Protein AF-K1KWE6-F1 (afdb_monomer_lite)

Organism: NCBI:txid1224748

Secondary structure (DSSP, 8-state):
-THHHHHHHHHHHHHHHHHHHHHHTSTT--HHHHHHHHHHHHHHHHHHHHHHHHHHHHHT--PPPS-S--SS----------------------------GGGHHHHHHHHHHHHHHHHTT--

Sequence (123 aa):
MFGSIFYNFWAALFSFAVYFIAAIQNPYALPLPTIGAAFVVAVIAFSLMFLIRYFLGYVFYTPESPVLLQTEEELPGAVAKETDKTQAVPQSDLPAKEVEDENSEEIAQVVRSMLQGDESLSR

pLDDT: mean 71.34, std 22.66, range [30.58, 97.69]

Radius of gyration: 32.11 Å; chains: 1; bounding box: 53×52×92 Å

Structure (mmCIF, N/CA/C/O backbone):
data_AF-K1KWE6-F1
#
_entry.id   AF-K1KWE6-F1
#
loop_
_atom_site.group_PDB
_atom_site.id
_atom_site.type_symbol
_atom_site.label_atom_id
_atom_site.label_alt_id
_atom_site.label_comp_id
_atom_site.label_asym_id
_atom_site.label_entity_id
_atom_site.label_seq_id
_atom_site.pdbx_PDB_ins_code
_atom_site.Cartn_x
_atom_site.Cartn_y
_atom_site.Cartn_z
_atom_site.occupancy
_atom_site.B_iso_or_equiv
_atom_site.auth_seq_id
_atom_site.auth_comp_id
_atom_site.auth_asym_id
_atom_site.auth_atom_id
_atom_site.pdbx_PDB_model_num
ATOM 1 N N . MET A 1 1 ? -8.851 13.347 15.405 1.00 56.78 1 MET A N 1
ATOM 2 C CA . MET A 1 1 ? -8.870 11.984 14.810 1.00 56.78 1 MET A CA 1
ATOM 3 C C . MET A 1 1 ? -7.493 11.587 14.244 1.00 56.78 1 MET A C 1
ATOM 5 O O . MET A 1 1 ? -7.418 11.007 13.166 1.00 56.78 1 MET A O 1
ATOM 9 N N . PHE A 1 2 ? -6.389 11.859 14.953 1.00 49.84 2 PHE A N 1
ATOM 10 C CA . PHE A 1 2 ? -5.039 11.730 14.382 1.00 49.84 2 PHE A CA 1
ATOM 11 C C . PHE A 1 2 ? -4.605 10.284 14.087 1.00 49.84 2 PHE A C 1
ATOM 13 O O . PHE A 1 2 ? -3.860 10.085 13.144 1.00 49.84 2 PHE A O 1
ATOM 20 N N . GLY A 1 3 ? -5.148 9.257 14.751 1.00 61.25 3 GLY A N 1
ATOM 21 C CA . GLY A 1 3 ? -4.824 7.849 14.442 1.00 61.25 3 GLY A CA 1
ATOM 22 C C . GLY A 1 3 ? -5.438 7.302 13.143 1.00 61.25 3 GLY A C 1
ATOM 23 O O . GLY A 1 3 ? -4.990 6.293 12.620 1.00 61.25 3 GLY A O 1
ATOM 24 N N . SER A 1 4 ? -6.445 7.981 12.588 1.00 72.12 4 SER A N 1
ATOM 25 C CA . SER A 1 4 ? -7.271 7.509 11.468 1.00 72.12 4 SER A CA 1
ATOM 26 C C . SER A 1 4 ? -6.504 7.307 10.160 1.00 72.12 4 SER A C 1
ATOM 28 O O . SER A 1 4 ? -6.707 6.320 9.461 1.00 72.12 4 SER A O 1
ATOM 30 N N . ILE A 1 5 ? -5.666 8.283 9.810 1.00 84.12 5 ILE A N 1
ATOM 31 C CA . ILE A 1 5 ? -5.013 8.349 8.500 1.00 84.12 5 ILE A CA 1
ATOM 32 C C . ILE A 1 5 ? -3.711 7.538 8.481 1.00 84.12 5 ILE A C 1
ATOM 34 O O . ILE A 1 5 ? -3.344 6.982 7.449 1.00 84.12 5 ILE A O 1
ATOM 38 N N . PHE A 1 6 ? -3.039 7.411 9.633 1.00 88.94 6 PHE A N 1
ATOM 39 C CA . PHE A 1 6 ? -1.772 6.690 9.743 1.00 88.94 6 PHE A CA 1
ATOM 40 C C . PHE A 1 6 ? -1.922 5.198 9.449 1.00 88.94 6 PHE A C 1
ATOM 42 O O . PHE A 1 6 ? -1.066 4.643 8.768 1.00 88.94 6 PHE A O 1
ATOM 49 N N . TYR A 1 7 ? -3.015 4.552 9.870 1.00 88.12 7 TYR A N 1
ATOM 50 C CA . TYR A 1 7 ? -3.258 3.146 9.519 1.00 88.12 7 TYR A CA 1
ATOM 51 C C . TYR A 1 7 ? -3.405 2.935 8.008 1.00 88.12 7 TYR A C 1
ATOM 53 O O . TYR A 1 7 ? -2.913 1.941 7.476 1.00 88.12 7 TYR A O 1
ATOM 61 N N . ASN A 1 8 ? -4.005 3.893 7.298 1.00 92.19 8 ASN A N 1
ATOM 62 C CA . ASN A 1 8 ? -4.111 3.827 5.842 1.00 92.19 8 ASN A CA 1
ATOM 63 C C . ASN A 1 8 ? -2.738 4.005 5.183 1.00 92.19 8 ASN A C 1
ATOM 65 O O . ASN A 1 8 ? -2.424 3.294 4.232 1.00 92.19 8 ASN A O 1
ATOM 69 N N . PHE A 1 9 ? -1.893 4.899 5.710 1.00 94.06 9 PHE A N 1
ATOM 70 C CA . PHE A 1 9 ? -0.510 5.038 5.246 1.00 94.06 9 PHE A CA 1
ATOM 71 C C . PHE A 1 9 ? 0.323 3.777 5.497 1.00 94.06 9 PHE A C 1
ATOM 73 O O . PHE A 1 9 ? 1.095 3.388 4.626 1.00 94.06 9 PHE A O 1
ATOM 80 N N . TRP A 1 10 ? 0.134 3.099 6.631 1.00 94.56 10 TRP A N 1
ATOM 81 C CA . TRP A 1 10 ? 0.770 1.806 6.898 1.00 94.56 10 TRP A CA 1
ATOM 82 C C . TRP A 1 10 ? 0.333 0.729 5.901 1.00 94.56 10 TRP A C 1
ATOM 84 O O . TRP A 1 10 ? 1.181 0.021 5.360 1.00 94.56 10 TRP A O 1
ATOM 94 N N . ALA A 1 11 ? -0.965 0.637 5.602 1.00 93.31 11 ALA A N 1
ATOM 95 C CA . ALA A 1 11 ? -1.479 -0.286 4.591 1.00 93.31 11 ALA A CA 1
ATOM 96 C C . ALA A 1 11 ? -0.920 0.025 3.191 1.00 93.31 11 ALA A C 1
ATOM 98 O O . ALA A 1 11 ? -0.497 -0.881 2.473 1.00 93.31 11 ALA A O 1
ATOM 99 N N . ALA A 1 12 ? -0.856 1.308 2.825 1.00 96.38 12 ALA A N 1
ATOM 100 C CA . ALA A 1 12 ? -0.279 1.758 1.563 1.00 96.38 12 ALA A CA 1
ATOM 101 C C . ALA A 1 12 ? 1.209 1.403 1.458 1.00 96.38 12 ALA A C 1
ATOM 103 O O . ALA A 1 12 ? 1.636 0.850 0.448 1.00 96.38 12 ALA A O 1
ATOM 104 N N . LEU A 1 13 ? 1.986 1.662 2.515 1.00 96.88 13 LEU A N 1
ATOM 105 C CA . LEU A 1 13 ? 3.413 1.347 2.574 1.00 96.88 13 LEU A CA 1
ATOM 106 C C . LEU A 1 13 ? 3.659 -0.161 2.472 1.00 96.88 13 LEU A C 1
ATOM 108 O O . LEU A 1 13 ? 4.543 -0.595 1.735 1.00 96.88 13 LEU A O 1
ATOM 112 N N . PHE A 1 14 ? 2.857 -0.965 3.171 1.00 97.00 14 PHE A N 1
ATOM 113 C CA . PHE A 1 14 ? 2.950 -2.418 3.100 1.00 97.00 14 PHE A CA 1
ATOM 114 C C . PHE A 1 14 ? 2.631 -2.929 1.692 1.00 97.00 14 PHE A C 1
ATOM 116 O O . PHE A 1 14 ? 3.410 -3.685 1.115 1.00 97.00 14 PHE A O 1
ATOM 123 N N . SER A 1 15 ? 1.527 -2.470 1.101 1.00 96.81 15 SER A N 1
ATOM 124 C CA . SER A 1 15 ? 1.136 -2.863 -0.254 1.00 96.81 15 SER A CA 1
ATOM 125 C C . SER A 1 15 ? 2.156 -2.421 -1.303 1.00 96.81 15 SER A C 1
ATOM 127 O O . SER A 1 15 ? 2.443 -3.180 -2.228 1.00 96.81 15 SER A O 1
ATOM 129 N N . PHE A 1 16 ? 2.720 -1.219 -1.148 1.00 97.69 16 PHE A N 1
ATOM 130 C CA . PHE A 1 16 ? 3.822 -0.730 -1.969 1.00 97.69 16 PHE A CA 1
ATOM 131 C C . PHE A 1 16 ? 5.007 -1.691 -1.896 1.00 97.69 16 PHE A C 1
ATOM 133 O O . PHE A 1 16 ? 5.481 -2.153 -2.928 1.00 97.69 16 PHE A O 1
ATOM 140 N N . ALA A 1 17 ? 5.462 -2.014 -0.682 1.00 97.06 17 ALA A N 1
ATOM 141 C CA . ALA A 1 17 ? 6.627 -2.860 -0.467 1.00 97.06 17 ALA A CA 1
ATOM 142 C C . ALA A 1 17 ? 6.421 -4.263 -1.048 1.00 97.06 17 ALA A C 1
ATOM 144 O O . ALA A 1 17 ? 7.279 -4.751 -1.778 1.00 97.06 17 ALA A O 1
ATOM 145 N N . VAL A 1 18 ? 5.269 -4.887 -0.787 1.00 97.06 18 VAL A N 1
ATOM 146 C CA . VAL A 1 18 ? 4.949 -6.228 -1.298 1.00 97.06 18 VAL A CA 1
ATOM 147 C C . VAL A 1 18 ? 4.922 -6.243 -2.823 1.00 97.06 18 VAL A C 1
ATOM 149 O O . VAL A 1 18 ? 5.576 -7.087 -3.435 1.00 97.06 18 VAL A O 1
ATOM 152 N N . TYR A 1 19 ? 4.213 -5.300 -3.449 1.00 96.12 19 TYR A N 1
ATOM 153 C CA . TYR A 1 19 ? 4.145 -5.238 -4.907 1.00 96.12 19 TYR A CA 1
ATOM 154 C C . TYR A 1 19 ? 5.510 -4.928 -5.522 1.00 96.12 19 TYR A C 1
ATOM 156 O O . TYR A 1 19 ? 5.905 -5.562 -6.495 1.00 96.12 19 TYR A O 1
ATOM 164 N N . PHE A 1 20 ? 6.248 -3.980 -4.946 1.00 95.62 20 PHE A N 1
ATOM 165 C CA . PHE A 1 20 ? 7.573 -3.610 -5.423 1.00 95.62 20 PHE A CA 1
ATOM 166 C C . PHE A 1 20 ? 8.534 -4.801 -5.368 1.00 95.62 20 PHE A C 1
ATOM 168 O O . PHE A 1 20 ? 9.165 -5.110 -6.374 1.00 95.62 20 PHE A O 1
ATOM 175 N N . ILE A 1 21 ? 8.591 -5.514 -4.236 1.00 95.38 21 ILE A N 1
ATOM 176 C CA . ILE A 1 21 ? 9.421 -6.716 -4.072 1.00 95.38 21 ILE A CA 1
ATOM 177 C C . ILE A 1 21 ? 9.016 -7.798 -5.079 1.00 95.38 21 ILE A C 1
ATOM 179 O O . ILE A 1 21 ? 9.885 -8.411 -5.692 1.00 95.38 21 ILE A O 1
ATOM 183 N N . ALA A 1 22 ? 7.717 -8.018 -5.288 1.00 94.50 22 ALA A N 1
ATOM 184 C CA . ALA A 1 22 ? 7.240 -8.978 -6.281 1.00 94.50 22 ALA A CA 1
ATOM 185 C C . ALA A 1 22 ? 7.617 -8.565 -7.715 1.00 94.50 22 ALA A C 1
ATOM 187 O O . ALA A 1 22 ? 8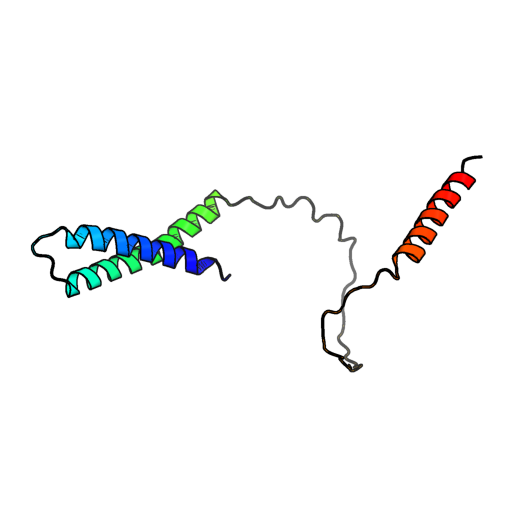.005 -9.401 -8.527 1.00 94.50 22 ALA A O 1
ATOM 188 N N . ALA A 1 23 ? 7.548 -7.273 -8.034 1.00 93.31 23 ALA A N 1
ATOM 189 C CA . ALA A 1 23 ? 7.814 -6.767 -9.373 1.00 93.31 23 ALA A CA 1
ATOM 190 C C . ALA A 1 23 ? 9.307 -6.798 -9.742 1.00 93.31 23 ALA A C 1
ATOM 192 O O . ALA A 1 23 ? 9.638 -7.126 -10.881 1.00 93.31 23 ALA A O 1
ATOM 193 N N . ILE A 1 24 ? 10.217 -6.530 -8.795 1.00 92.94 24 ILE A N 1
ATOM 194 C CA . ILE A 1 24 ? 11.672 -6.580 -9.048 1.00 92.94 24 ILE A CA 1
ATOM 195 C C . ILE A 1 24 ? 12.216 -8.002 -9.237 1.00 92.94 24 ILE A C 1
ATOM 197 O O . ILE A 1 24 ? 13.336 -8.162 -9.713 1.00 92.94 24 ILE A O 1
ATOM 201 N N . GLN A 1 25 ? 11.447 -9.042 -8.890 1.00 92.38 25 GLN A N 1
ATOM 202 C CA . GLN A 1 25 ? 11.827 -10.431 -9.182 1.00 92.38 25 GLN A CA 1
ATOM 203 C C . GLN A 1 25 ? 11.824 -10.731 -10.687 1.00 92.38 25 GLN A C 1
ATOM 205 O O . GLN A 1 25 ? 12.387 -11.736 -11.118 1.00 92.38 25 GLN A O 1
ATOM 210 N N . ASN A 1 26 ? 11.192 -9.879 -11.498 1.00 89.81 26 ASN A N 1
ATOM 211 C CA . ASN A 1 26 ? 11.118 -10.066 -12.935 1.00 89.81 26 ASN A CA 1
ATOM 212 C C . ASN A 1 26 ? 12.414 -9.568 -13.622 1.00 89.81 26 ASN A C 1
ATOM 214 O O . ASN A 1 26 ? 12.757 -8.395 -13.468 1.00 89.81 26 ASN A O 1
ATOM 218 N N . PRO A 1 27 ? 13.118 -10.396 -14.426 1.00 87.06 27 PRO A N 1
ATOM 219 C CA . PRO A 1 27 ? 14.398 -10.028 -15.051 1.00 87.06 27 PRO A CA 1
ATOM 220 C C . PRO A 1 27 ? 14.336 -8.814 -15.987 1.00 87.06 27 PRO A C 1
ATOM 222 O O . PRO A 1 27 ? 15.350 -8.170 -16.237 1.00 87.06 27 PRO A O 1
ATOM 225 N N . TYR A 1 28 ? 13.149 -8.510 -16.516 1.00 88.75 28 TYR A N 1
ATOM 226 C CA . TYR A 1 28 ? 12.913 -7.402 -17.444 1.00 88.75 28 TYR A CA 1
ATOM 227 C C . TYR A 1 28 ? 12.248 -6.192 -16.770 1.00 88.75 28 TYR A C 1
ATOM 229 O O . TYR A 1 28 ? 11.757 -5.293 -17.454 1.00 88.75 28 TYR A O 1
ATOM 237 N N . ALA A 1 29 ? 12.196 -6.162 -15.434 1.00 88.25 29 ALA A N 1
ATOM 238 C CA . ALA A 1 29 ? 11.602 -5.058 -14.695 1.00 88.25 29 ALA A CA 1
ATOM 239 C C . ALA A 1 29 ? 12.428 -3.777 -14.867 1.00 88.25 29 ALA A C 1
ATOM 241 O O . ALA A 1 29 ? 13.558 -3.657 -14.395 1.00 88.25 29 ALA A O 1
ATOM 242 N N . LEU A 1 30 ? 11.833 -2.778 -15.516 1.00 92.06 30 LEU A N 1
ATOM 243 C CA . LEU A 1 30 ? 12.392 -1.432 -15.564 1.00 92.06 30 LEU A CA 1
ATOM 244 C C . LEU A 1 30 ? 12.089 -0.708 -14.237 1.00 92.06 30 LEU A C 1
ATOM 246 O O . LEU A 1 30 ? 10.945 -0.743 -13.772 1.00 92.06 30 LEU A O 1
ATOM 250 N N . PRO A 1 31 ? 13.063 -0.010 -13.627 1.00 88.44 31 PRO A N 1
ATOM 251 C CA . PRO A 1 31 ? 12.919 0.521 -12.270 1.00 88.44 31 PRO A CA 1
ATOM 252 C C . PRO A 1 31 ? 11.833 1.600 -12.160 1.00 88.44 31 PRO A C 1
ATOM 254 O O . PRO A 1 31 ? 10.988 1.549 -11.269 1.00 88.44 31 PRO A O 1
ATOM 257 N N . LEU A 1 32 ? 11.803 2.550 -13.097 1.00 91.19 32 LEU A N 1
ATOM 258 C CA . LEU A 1 32 ? 10.863 3.671 -13.071 1.00 91.19 32 LEU A CA 1
ATOM 259 C C . LEU A 1 32 ? 9.383 3.248 -13.209 1.00 91.19 32 LEU A C 1
ATOM 261 O O . LEU A 1 32 ? 8.583 3.638 -12.355 1.00 91.19 32 LEU A O 1
ATOM 265 N N . PRO A 1 33 ? 8.983 2.437 -14.213 1.00 93.12 33 PRO A N 1
ATOM 266 C CA . PRO A 1 33 ? 7.595 1.984 -14.312 1.00 93.12 33 PRO A CA 1
ATOM 267 C C . PRO A 1 33 ? 7.207 1.047 -13.165 1.00 93.12 33 PRO A C 1
ATOM 269 O O . PRO A 1 33 ? 6.051 1.051 -12.753 1.00 93.12 33 PRO A O 1
ATOM 272 N N . THR A 1 34 ? 8.159 0.298 -12.602 1.00 94.25 34 THR A N 1
ATOM 273 C CA . THR A 1 34 ? 7.904 -0.562 -11.439 1.00 94.25 34 THR A CA 1
ATOM 274 C C . THR A 1 34 ? 7.538 0.257 -10.202 1.00 94.25 34 THR A C 1
ATOM 276 O O . THR A 1 34 ? 6.542 -0.042 -9.546 1.00 94.25 34 THR A O 1
ATOM 279 N N . ILE A 1 35 ? 8.281 1.333 -9.917 1.00 95.69 35 ILE A N 1
ATOM 280 C CA . ILE A 1 35 ? 7.960 2.265 -8.824 1.00 95.69 35 ILE A CA 1
ATOM 281 C C . ILE A 1 35 ? 6.597 2.924 -9.066 1.00 95.69 35 ILE A C 1
ATOM 283 O O . ILE A 1 35 ? 5.783 2.998 -8.148 1.00 95.69 35 ILE A O 1
ATOM 287 N N . GLY A 1 36 ? 6.324 3.358 -10.302 1.00 95.75 36 GLY A N 1
ATOM 288 C CA . GLY A 1 36 ? 5.038 3.953 -10.671 1.00 95.75 36 GLY A CA 1
ATOM 289 C C . GLY A 1 36 ? 3.861 3.002 -10.441 1.00 95.75 36 GLY A C 1
ATOM 290 O O . GLY A 1 36 ? 2.883 3.373 -9.796 1.00 95.75 36 GLY A O 1
ATOM 291 N N . ALA A 1 37 ? 3.973 1.753 -10.897 1.00 95.00 37 ALA A N 1
ATOM 292 C CA . ALA A 1 37 ? 2.950 0.734 -10.684 1.00 95.00 37 ALA A CA 1
ATOM 293 C C . ALA A 1 37 ? 2.767 0.403 -9.192 1.00 95.00 37 ALA A C 1
ATOM 295 O O . ALA A 1 37 ? 1.635 0.336 -8.716 1.00 95.00 37 ALA A O 1
ATOM 296 N N . ALA A 1 38 ? 3.861 0.281 -8.433 1.00 96.38 38 ALA A N 1
ATOM 297 C CA . ALA A 1 38 ? 3.807 0.069 -6.988 1.00 96.38 38 ALA A CA 1
ATOM 298 C C . ALA A 1 38 ? 3.094 1.219 -6.264 1.00 96.38 38 ALA A C 1
ATOM 300 O O . ALA A 1 38 ? 2.315 0.984 -5.342 1.00 96.38 38 ALA A O 1
ATOM 301 N N . PHE A 1 39 ? 3.313 2.461 -6.702 1.00 96.94 39 PHE A N 1
ATOM 302 C CA . PHE A 1 39 ? 2.642 3.631 -6.146 1.00 96.94 39 PHE A CA 1
ATOM 303 C C . PHE A 1 39 ? 1.136 3.625 -6.436 1.00 96.94 39 PHE A C 1
ATOM 305 O O . PHE A 1 39 ? 0.340 3.890 -5.539 1.00 96.94 39 PHE A O 1
ATOM 312 N N . VAL A 1 40 ? 0.724 3.255 -7.654 1.00 97.19 40 VAL A N 1
ATOM 313 C CA . VAL A 1 40 ? -0.702 3.094 -7.996 1.00 97.19 40 VAL A CA 1
ATOM 314 C C . VAL A 1 40 ? -1.352 2.032 -7.109 1.00 97.19 40 VAL A C 1
ATOM 316 O O . VAL A 1 40 ? -2.417 2.270 -6.540 1.00 97.19 40 VAL A O 1
ATOM 319 N N . VAL A 1 41 ? -0.689 0.890 -6.926 1.00 97.25 41 VAL A N 1
ATOM 320 C CA . VAL A 1 41 ? -1.156 -0.176 -6.028 1.00 97.25 41 VAL A CA 1
ATOM 321 C C . VAL A 1 41 ? -1.271 0.322 -4.582 1.00 97.25 41 VAL A C 1
ATOM 323 O O . VAL A 1 41 ? -2.269 0.047 -3.917 1.00 97.25 41 VAL A O 1
ATOM 326 N N . ALA A 1 42 ? -0.310 1.115 -4.108 1.00 97.12 42 ALA A N 1
ATOM 327 C CA . ALA A 1 42 ? -0.346 1.715 -2.777 1.00 97.12 42 ALA A CA 1
ATOM 328 C C . ALA A 1 42 ? -1.536 2.670 -2.588 1.00 97.12 42 ALA A C 1
ATOM 330 O O . ALA A 1 42 ? -2.192 2.625 -1.549 1.00 97.12 42 ALA A O 1
ATOM 331 N N . VAL A 1 43 ? -1.851 3.498 -3.591 1.00 96.56 43 VAL A N 1
ATOM 332 C CA . VAL A 1 43 ? -3.023 4.393 -3.569 1.00 96.56 43 VAL A CA 1
ATOM 333 C C . VAL A 1 43 ? -4.322 3.588 -3.510 1.00 96.56 43 VAL A C 1
ATOM 335 O O . VAL A 1 43 ? -5.209 3.913 -2.724 1.00 96.56 43 VAL A O 1
ATOM 338 N N . ILE A 1 44 ? -4.423 2.499 -4.278 1.00 96.50 44 ILE A N 1
ATOM 339 C CA . ILE A 1 44 ? -5.588 1.606 -4.229 1.00 96.50 44 ILE A CA 1
ATOM 340 C C . ILE A 1 44 ? -5.734 0.995 -2.829 1.00 96.50 44 ILE A C 1
ATOM 342 O O . ILE A 1 44 ? -6.815 1.054 -2.245 1.00 96.50 44 ILE A O 1
ATOM 346 N N . ALA A 1 45 ? -4.653 0.458 -2.258 1.00 95.81 45 ALA A N 1
ATOM 347 C CA . ALA A 1 45 ? -4.664 -0.113 -0.912 1.00 95.81 45 ALA A CA 1
ATOM 348 C C . ALA A 1 45 ? -5.031 0.926 0.163 1.00 95.81 45 ALA A C 1
ATOM 350 O O . ALA A 1 45 ? -5.822 0.634 1.062 1.00 95.81 45 ALA A O 1
ATOM 351 N N . PHE A 1 46 ? -4.522 2.156 0.038 1.00 95.12 46 PHE A N 1
ATOM 352 C CA . PHE A 1 46 ? -4.884 3.279 0.902 1.00 95.12 46 PHE A CA 1
ATOM 353 C C . PHE A 1 46 ? -6.394 3.544 0.879 1.00 95.12 46 PHE A C 1
ATOM 355 O O . PHE A 1 46 ? -7.020 3.676 1.932 1.00 95.12 46 PHE A O 1
ATOM 362 N N . SER A 1 47 ? -6.992 3.588 -0.316 1.00 94.12 47 SER A N 1
ATOM 363 C CA . SER A 1 47 ? -8.432 3.787 -0.491 1.00 94.12 47 SER A CA 1
ATOM 364 C C . SER A 1 47 ? -9.252 2.619 0.062 1.00 94.12 47 SER A C 1
ATOM 366 O O . SER A 1 47 ? -10.235 2.838 0.769 1.00 94.12 47 SER A O 1
ATOM 368 N N . LEU A 1 48 ? -8.833 1.377 -0.199 1.00 94.75 48 LEU A N 1
ATOM 369 C CA . LEU A 1 48 ? -9.505 0.174 0.303 1.00 94.75 48 LEU A CA 1
ATOM 370 C C . LEU A 1 48 ? -9.519 0.106 1.831 1.00 94.75 48 LEU A C 1
ATOM 372 O O . LEU A 1 48 ? -10.492 -0.373 2.415 1.00 94.75 48 LEU A O 1
ATOM 376 N N . MET A 1 49 ? -8.490 0.637 2.491 1.00 93.12 49 MET A N 1
ATOM 377 C CA . MET A 1 49 ? -8.427 0.643 3.948 1.00 93.12 49 MET A CA 1
ATOM 378 C C . MET A 1 49 ? -9.569 1.449 4.589 1.00 93.12 49 MET A C 1
ATOM 380 O O . MET A 1 49 ? -10.025 1.098 5.677 1.00 93.12 49 MET A O 1
ATOM 384 N N . PHE A 1 50 ? -10.116 2.466 3.908 1.00 90.44 50 PHE A N 1
ATOM 385 C CA . PHE A 1 50 ? -11.321 3.151 4.389 1.00 90.44 50 PHE A CA 1
ATOM 386 C C . PHE A 1 50 ? -12.540 2.227 4.417 1.00 90.44 50 PHE A C 1
ATOM 388 O O . PHE A 1 50 ? -13.280 2.244 5.400 1.00 90.44 50 PHE A O 1
ATOM 395 N N . LEU A 1 51 ? -12.730 1.398 3.382 1.00 92.00 51 LEU A N 1
ATOM 396 C CA . LEU A 1 51 ? -13.825 0.425 3.345 1.00 92.00 51 LEU A CA 1
ATOM 397 C C . LEU A 1 51 ? -13.645 -0.636 4.429 1.00 92.00 51 LEU A C 1
ATOM 399 O O . LEU A 1 51 ? -14.582 -0.927 5.167 1.00 92.00 51 LEU A O 1
ATOM 403 N N . ILE A 1 52 ? -12.431 -1.175 4.555 1.00 91.31 52 ILE A N 1
ATOM 404 C CA . ILE A 1 52 ? -12.097 -2.172 5.578 1.00 91.31 52 ILE A CA 1
ATOM 405 C C . ILE A 1 52 ? -12.383 -1.605 6.966 1.00 91.31 52 ILE A C 1
ATOM 407 O O . ILE A 1 52 ? -13.027 -2.254 7.781 1.00 91.31 52 ILE A O 1
ATOM 411 N N . ARG A 1 53 ? -11.969 -0.366 7.236 1.00 87.38 53 ARG A N 1
ATOM 412 C CA . ARG A 1 53 ? -12.218 0.268 8.527 1.00 87.38 53 ARG A CA 1
ATOM 413 C C . ARG A 1 53 ? -13.693 0.552 8.772 1.00 87.38 53 ARG A C 1
ATOM 415 O O . ARG A 1 53 ? -14.139 0.385 9.901 1.00 87.38 53 ARG A O 1
ATOM 422 N N . TYR A 1 54 ? -14.435 0.982 7.756 1.00 87.19 54 TYR A N 1
ATOM 423 C CA . TYR A 1 54 ? -15.882 1.150 7.872 1.00 87.19 54 TYR A CA 1
ATOM 424 C C . TYR A 1 54 ? -16.546 -0.177 8.253 1.00 87.19 54 TYR A C 1
ATOM 426 O O . TYR A 1 54 ? -17.336 -0.228 9.192 1.00 87.19 54 TYR A O 1
ATOM 434 N N . PHE A 1 55 ? -16.140 -1.265 7.596 1.00 91.75 55 PHE A N 1
ATOM 435 C CA . PHE A 1 55 ? -16.605 -2.607 7.915 1.00 91.75 55 PHE A CA 1
ATOM 436 C C . PHE A 1 55 ? -16.209 -3.044 9.331 1.00 91.75 55 PHE A C 1
ATOM 438 O O . PHE A 1 55 ? -17.058 -3.522 10.074 1.00 91.75 55 PHE A O 1
ATOM 445 N N . LEU A 1 56 ? -14.959 -2.831 9.751 1.00 89.06 56 LEU A N 1
ATOM 446 C CA . LEU A 1 56 ? -14.531 -3.114 11.125 1.00 89.06 56 LEU A CA 1
ATOM 447 C C . LEU A 1 56 ? -15.338 -2.299 12.137 1.00 89.06 56 LEU A C 1
ATOM 449 O O . LEU A 1 56 ? -15.775 -2.843 13.140 1.00 89.06 56 LEU A O 1
ATOM 453 N N . GLY A 1 57 ? -15.564 -1.014 11.868 1.00 86.88 57 GLY A N 1
ATOM 454 C CA . GLY A 1 57 ? -16.383 -0.154 12.715 1.00 86.88 57 GLY A CA 1
ATOM 455 C C . GLY A 1 57 ? -17.814 -0.666 12.846 1.00 86.88 57 GLY A C 1
ATOM 456 O O . GLY A 1 57 ? -18.367 -0.585 13.931 1.00 86.88 57 GLY A O 1
ATOM 457 N N . TYR A 1 58 ? -18.376 -1.236 11.778 1.00 88.06 58 TYR A N 1
ATOM 458 C CA . TYR A 1 58 ? -19.687 -1.881 11.800 1.00 88.06 58 TYR A CA 1
ATOM 459 C C . TYR A 1 58 ? -19.685 -3.194 12.594 1.00 88.06 58 TYR A C 1
ATOM 461 O O . TYR A 1 58 ? -20.566 -3.413 13.417 1.00 88.06 58 TYR A O 1
ATOM 469 N N . VAL A 1 59 ? -18.690 -4.061 12.386 1.00 90.44 59 VAL A N 1
ATOM 470 C CA . VAL A 1 59 ? -18.588 -5.355 13.087 1.00 90.44 59 VAL A CA 1
ATOM 471 C C . VAL A 1 59 ? -18.335 -5.170 14.582 1.00 90.44 59 VAL A C 1
ATOM 473 O O . VAL A 1 59 ? -18.922 -5.872 15.398 1.00 90.44 59 VAL A O 1
ATOM 476 N N . PHE A 1 60 ? -17.474 -4.221 14.945 1.00 86.19 60 PHE A N 1
ATOM 477 C CA . PHE A 1 60 ? -17.164 -3.876 16.333 1.00 86.19 60 PHE A CA 1
ATOM 478 C C . PHE A 1 60 ? -18.101 -2.805 16.899 1.00 86.19 60 PHE A C 1
ATOM 480 O O . PHE A 1 60 ? -17.819 -2.244 17.958 1.00 86.19 60 PHE A O 1
ATOM 487 N N . TYR A 1 61 ? -19.198 -2.495 16.203 1.00 83.69 61 TYR A N 1
ATOM 488 C CA . TYR A 1 61 ? -20.182 -1.558 16.712 1.00 83.69 61 TYR A CA 1
ATOM 489 C C . TYR A 1 61 ? -20.926 -2.193 17.887 1.00 83.69 61 TYR A C 1
ATOM 491 O O . TYR A 1 61 ? -21.798 -3.044 17.710 1.00 83.69 61 TYR A O 1
ATOM 499 N N . THR A 1 62 ? -20.592 -1.756 19.096 1.00 82.12 62 THR A N 1
ATOM 500 C CA . THR A 1 62 ? -21.394 -2.034 20.284 1.00 82.12 62 THR A CA 1
ATOM 501 C C . THR A 1 62 ? -2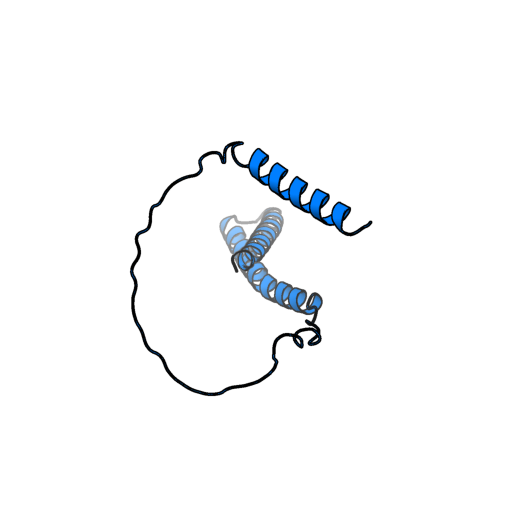2.432 -0.919 20.406 1.00 82.12 62 THR A C 1
ATOM 503 O O . THR A 1 62 ? -22.034 0.227 20.625 1.00 82.12 62 THR A O 1
ATOM 506 N N . PRO A 1 63 ? -23.740 -1.197 20.250 1.00 72.88 63 PRO A N 1
ATOM 507 C CA . PRO A 1 63 ? -24.754 -0.188 20.511 1.00 72.88 63 PRO A CA 1
ATOM 508 C C . PRO A 1 63 ? -24.675 0.210 21.986 1.00 72.88 63 PRO A C 1
ATOM 510 O O . PRO A 1 63 ? -24.731 -0.651 22.866 1.00 72.88 63 PRO A O 1
ATOM 513 N N . GLU A 1 64 ? -24.550 1.507 22.265 1.00 68.44 64 GLU A N 1
ATOM 514 C CA . GLU A 1 64 ? -24.825 2.011 23.607 1.00 68.44 64 GLU A CA 1
ATOM 515 C C . GLU A 1 64 ? -26.285 1.677 23.926 1.00 68.44 64 GLU A C 1
ATOM 517 O O . GLU A 1 64 ? -27.206 2.110 23.232 1.00 68.44 64 GLU A O 1
ATOM 522 N N . SER A 1 65 ? -26.512 0.839 24.936 1.00 55.66 65 SER A N 1
ATOM 523 C CA . SER A 1 65 ? -27.855 0.603 25.453 1.00 55.66 65 SER A CA 1
ATOM 524 C C . SER A 1 65 ? -28.409 1.935 25.973 1.00 55.66 65 SER A C 1
ATOM 526 O O . SER A 1 65 ? -27.788 2.509 26.871 1.00 55.66 65 SER A O 1
ATOM 528 N N . PRO A 1 66 ? -29.571 2.425 25.501 1.00 59.62 66 PRO A N 1
ATOM 529 C CA . PRO A 1 66 ? -30.192 3.641 26.026 1.00 59.62 66 PRO A CA 1
ATOM 530 C C . PRO A 1 66 ? -30.880 3.375 27.375 1.00 59.62 66 PRO A C 1
ATOM 532 O O . PRO A 1 66 ? -32.060 3.651 27.554 1.00 59.62 66 PRO A O 1
ATOM 535 N N . VAL A 1 67 ? -30.164 2.784 28.330 1.00 55.66 67 VAL A N 1
ATOM 536 C CA . VAL A 1 67 ? -30.667 2.504 29.676 1.00 55.66 67 VAL A CA 1
ATOM 537 C C . VAL A 1 67 ? -29.525 2.735 30.657 1.00 55.66 67 VAL A C 1
ATOM 539 O O . VAL A 1 67 ? -28.889 1.778 31.062 1.00 55.66 67 VAL A O 1
ATOM 542 N N . LEU A 1 68 ? -29.215 4.007 30.935 1.00 50.94 68 LEU A N 1
ATOM 543 C CA . LEU A 1 68 ? -28.725 4.552 32.222 1.00 50.94 68 LEU A CA 1
ATOM 544 C C . LEU A 1 68 ? -28.465 6.085 32.150 1.00 50.94 68 LEU A C 1
ATOM 546 O O . LEU A 1 68 ? -27.686 6.619 32.927 1.00 50.94 68 LEU A O 1
ATOM 550 N N . LEU A 1 69 ? -29.151 6.828 31.268 1.00 48.91 69 LEU A N 1
ATOM 551 C CA . LEU A 1 69 ? -29.265 8.300 31.359 1.00 48.91 69 LEU A CA 1
ATOM 552 C C . LEU A 1 69 ? -30.643 8.733 31.895 1.00 48.91 69 LEU A C 1
ATOM 554 O O . LEU A 1 69 ? -31.203 9.739 31.481 1.00 48.91 69 LEU A O 1
ATOM 558 N N . GLN A 1 70 ? -31.210 7.954 32.821 1.00 46.34 70 GLN A N 1
ATOM 559 C CA . GLN A 1 70 ? -32.392 8.336 33.604 1.00 46.34 70 GLN A CA 1
ATOM 560 C C . GLN A 1 70 ? -32.053 8.411 35.100 1.00 46.34 70 GLN A C 1
ATOM 562 O O . GLN A 1 70 ? -32.740 7.818 35.919 1.00 46.34 70 GLN A O 1
ATOM 567 N N . THR A 1 71 ? -30.995 9.142 35.455 1.00 46.22 71 THR A N 1
ATOM 568 C CA . THR A 1 71 ? -30.859 9.742 36.796 1.00 46.22 71 THR A CA 1
ATOM 569 C C . THR A 1 71 ? -30.125 11.077 36.686 1.00 46.22 71 THR A C 1
ATOM 571 O O . THR A 1 71 ? -29.159 11.314 37.393 1.00 46.22 71 THR A O 1
ATOM 574 N N . GLU A 1 72 ? -30.520 11.941 35.752 1.00 48.00 72 GLU A N 1
ATOM 575 C CA . GLU A 1 72 ? -30.125 13.357 35.798 1.00 48.00 72 GLU A CA 1
ATOM 576 C C . GLU A 1 72 ? -31.079 14.219 34.958 1.00 48.00 72 GLU A C 1
ATOM 578 O O . GLU A 1 72 ? -30.667 15.016 34.129 1.00 48.00 72 GLU A O 1
ATOM 583 N N . GLU A 1 73 ? -32.392 14.045 35.138 1.00 43.53 73 GLU A N 1
ATOM 584 C CA . GLU A 1 73 ? -33.347 15.072 34.707 1.00 43.53 73 GLU A CA 1
ATOM 585 C C . GLU A 1 73 ? -34.668 14.957 35.485 1.00 43.53 73 GLU A C 1
ATOM 587 O O . GLU A 1 73 ? -35.647 14.356 35.045 1.00 43.53 73 GLU A O 1
ATOM 592 N N . GLU A 1 74 ? -34.703 15.564 36.672 1.00 37.69 74 GLU A N 1
ATOM 593 C CA . GLU A 1 74 ? -35.947 16.068 37.256 1.00 37.69 74 GLU A CA 1
ATOM 594 C C . GLU A 1 74 ? -36.146 17.506 36.729 1.00 37.69 74 GLU A C 1
ATOM 596 O O . GLU A 1 74 ? -35.643 18.470 37.293 1.00 37.69 74 GLU A O 1
ATOM 601 N N . LEU A 1 75 ? -36.722 17.589 35.520 1.00 40.78 75 LEU A N 1
ATOM 602 C CA . LEU A 1 75 ? -37.759 18.513 35.007 1.00 40.78 75 LEU A CA 1
ATOM 603 C C . LEU A 1 75 ? -38.005 19.891 35.715 1.00 40.78 75 LEU A C 1
ATOM 605 O O . LEU A 1 75 ? -37.964 19.983 36.935 1.00 40.78 75 LEU A O 1
ATOM 609 N N . PRO A 1 76 ? -38.686 20.868 35.068 1.00 40.84 76 PRO A N 1
ATOM 610 C CA . PRO A 1 76 ? -38.333 21.727 33.930 1.00 40.84 76 PRO A CA 1
ATOM 611 C C . PRO A 1 76 ? -38.578 23.233 34.241 1.00 40.84 76 PRO A C 1
ATOM 613 O O . PRO A 1 76 ? -39.387 23.600 35.091 1.00 40.84 76 PRO A O 1
ATOM 616 N N . GLY A 1 77 ? -37.985 24.156 33.480 1.00 31.30 77 GLY A N 1
ATOM 617 C CA . GLY A 1 77 ? -38.298 25.583 33.635 1.00 31.30 77 GLY A CA 1
ATOM 618 C C . GLY A 1 77 ? -37.769 26.429 32.492 1.00 31.30 77 GLY A C 1
ATOM 619 O O . GLY A 1 77 ? -36.572 26.649 32.366 1.00 31.30 77 GLY A O 1
ATOM 620 N N . ALA A 1 78 ? -38.669 26.872 31.629 1.00 34.81 78 ALA A N 1
ATOM 621 C CA . ALA A 1 78 ? -38.351 27.507 30.368 1.00 34.81 78 ALA A CA 1
ATOM 622 C C . ALA A 1 78 ? -37.998 29.006 30.502 1.00 34.81 78 ALA A C 1
ATOM 624 O O . ALA A 1 78 ? -38.601 29.733 31.284 1.00 34.81 78 ALA A O 1
ATOM 625 N N . VAL A 1 79 ? -37.138 29.449 29.576 1.00 35.31 79 VAL A N 1
ATOM 626 C CA . VAL A 1 79 ? -37.020 30.808 29.007 1.00 35.31 79 VAL A CA 1
ATOM 627 C C . VAL A 1 79 ? -36.199 31.872 29.769 1.00 35.31 79 VAL A C 1
ATOM 629 O O . VAL A 1 79 ? -36.554 32.328 30.847 1.00 35.31 79 VAL A O 1
ATOM 632 N N . ALA A 1 80 ? -35.215 32.391 29.017 1.00 33.69 80 ALA A N 1
ATOM 633 C CA . ALA A 1 80 ? -34.760 33.786 28.897 1.00 33.69 80 ALA A CA 1
ATOM 634 C C . ALA A 1 80 ? -33.447 34.260 29.560 1.00 33.69 80 ALA A C 1
ATOM 636 O O . ALA A 1 80 ? -33.382 34.545 30.748 1.00 33.69 80 ALA A O 1
ATOM 637 N N . LYS A 1 81 ? -32.543 34.621 28.632 1.00 33.25 81 LYS A N 1
ATOM 638 C CA . LYS A 1 81 ? -31.784 35.882 28.506 1.00 33.25 81 LYS A CA 1
ATOM 639 C C . LYS A 1 81 ? -30.342 35.928 29.017 1.00 33.25 81 LYS A C 1
ATOM 641 O O . LYS A 1 81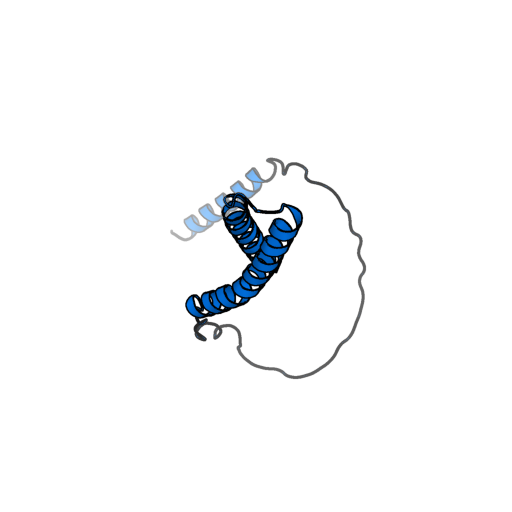 ? -30.058 35.900 30.206 1.00 33.25 81 LYS A O 1
ATOM 646 N N . GLU A 1 82 ? -29.469 36.143 28.031 1.00 42.31 82 GLU A N 1
ATOM 647 C CA . GLU A 1 82 ? -28.161 36.791 28.113 1.00 42.31 82 GLU A CA 1
ATOM 648 C C . GLU A 1 82 ? -28.148 37.977 29.089 1.00 42.31 82 GLU A C 1
ATOM 650 O O . GLU A 1 82 ? -29.063 38.801 29.055 1.00 42.31 82 GLU A O 1
ATOM 655 N N . THR A 1 83 ? -27.070 38.131 29.863 1.00 31.19 83 THR A N 1
ATOM 656 C CA . THR A 1 83 ? -26.405 39.427 30.090 1.00 31.19 83 THR A CA 1
ATOM 657 C C . THR A 1 83 ? -24.981 39.196 30.606 1.00 31.19 83 THR A C 1
ATOM 659 O O . THR A 1 83 ? -24.752 38.673 31.691 1.00 31.19 83 THR A O 1
ATOM 662 N N . ASP A 1 84 ? -24.053 39.618 29.758 1.00 30.58 84 ASP A N 1
ATOM 663 C CA . ASP A 1 84 ? -22.666 40.015 29.976 1.00 30.58 84 ASP A CA 1
ATOM 664 C C . ASP A 1 84 ? -22.396 40.775 31.298 1.00 30.58 84 ASP A C 1
ATOM 666 O O . ASP A 1 84 ? -23.178 41.654 31.669 1.00 30.58 84 ASP A O 1
ATOM 670 N N . LYS A 1 85 ? -21.269 40.464 31.967 1.00 37.94 85 LYS A N 1
ATOM 671 C CA . LYS A 1 85 ? -20.352 41.423 32.629 1.00 37.94 85 LYS A CA 1
ATOM 672 C C . LYS A 1 85 ? -19.169 40.722 33.317 1.00 37.94 85 LYS A C 1
ATOM 674 O O . LYS A 1 85 ? -19.262 40.250 34.443 1.00 37.94 85 LYS A O 1
ATOM 679 N N . THR A 1 86 ? -18.042 40.733 32.613 1.00 33.03 86 THR A N 1
ATOM 680 C CA . THR A 1 86 ? -16.714 41.181 33.073 1.00 33.03 86 THR A CA 1
ATOM 681 C C . THR A 1 86 ? -16.319 40.968 34.542 1.00 33.03 86 THR A C 1
ATOM 683 O O . THR A 1 86 ? -16.694 41.755 35.410 1.00 33.03 86 THR A O 1
ATOM 686 N N . GLN A 1 87 ? -15.333 40.094 34.772 1.00 35.06 87 GLN A N 1
ATOM 687 C CA . GLN A 1 87 ? -14.166 40.486 35.570 1.00 35.06 87 GLN A CA 1
ATOM 688 C C . GLN A 1 87 ? -12.888 39.804 35.066 1.00 35.06 87 GLN A C 1
ATOM 690 O O . GLN A 1 87 ? -12.849 38.605 34.809 1.00 35.06 87 GLN A O 1
ATOM 695 N N . ALA A 1 88 ? -11.873 40.634 34.841 1.00 32.72 88 ALA A N 1
ATOM 696 C CA . ALA A 1 88 ? -10.617 40.309 34.193 1.00 32.72 88 ALA A CA 1
ATOM 697 C C . ALA A 1 88 ? -9.582 39.692 35.158 1.00 32.72 88 ALA A C 1
ATOM 699 O O . ALA A 1 88 ? -9.435 40.133 36.292 1.00 32.72 88 ALA A O 1
ATOM 700 N N . VAL A 1 89 ? -8.885 38.689 34.617 1.00 39.34 89 VAL A N 1
ATOM 701 C CA . VAL A 1 89 ? -7.513 38.157 34.810 1.00 39.34 89 VAL A CA 1
ATOM 702 C C . VAL A 1 89 ? -6.542 39.042 35.636 1.00 39.34 89 VAL A C 1
ATOM 704 O O . VAL A 1 89 ? -6.587 40.265 35.506 1.00 39.34 89 VAL A O 1
ATOM 707 N N . PRO A 1 90 ? -5.594 38.461 36.412 1.00 39.81 90 PRO A N 1
ATOM 708 C CA . PRO A 1 90 ? -4.260 38.195 35.839 1.00 39.81 90 PRO A CA 1
ATOM 709 C C . PRO A 1 90 ? -3.725 36.764 36.050 1.00 39.81 90 PRO A C 1
ATOM 711 O O . PRO A 1 90 ? -3.778 36.210 37.144 1.00 39.81 90 PRO A O 1
ATOM 714 N N . GLN A 1 91 ? -3.148 36.215 3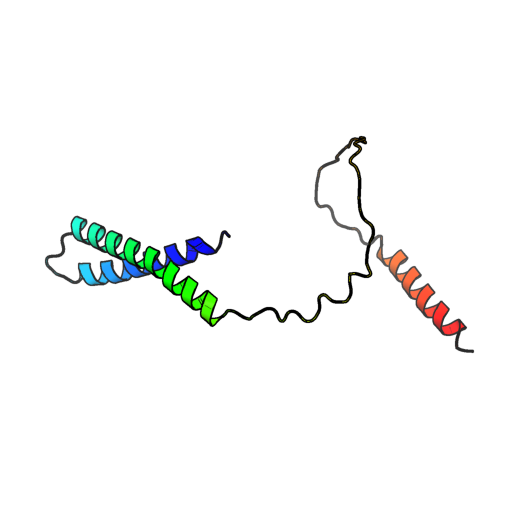4.978 1.00 47.59 91 GLN A N 1
ATOM 715 C CA . GLN A 1 91 ? -2.308 35.018 34.945 1.00 47.59 91 GLN A CA 1
ATOM 716 C C . GLN A 1 91 ? -1.005 35.241 35.726 1.00 47.59 91 GLN A C 1
ATOM 718 O O . GLN A 1 91 ? -0.427 36.326 35.667 1.00 47.59 91 GLN A O 1
ATOM 723 N N . SER A 1 92 ? -0.470 34.177 36.320 1.00 36.94 92 SER A N 1
ATOM 724 C CA . SER A 1 92 ? 0.974 34.031 36.517 1.00 36.94 92 SER A CA 1
ATOM 725 C C . SER A 1 92 ? 1.403 32.639 36.059 1.00 36.94 92 SER A C 1
ATOM 727 O O . SER A 1 92 ? 1.005 31.633 36.644 1.00 36.94 92 SER A O 1
ATOM 729 N N . ASP A 1 93 ? 2.174 32.620 34.976 1.00 42.34 93 ASP A N 1
ATOM 730 C CA . ASP A 1 93 ? 2.799 31.451 34.369 1.00 42.34 93 ASP A CA 1
ATOM 731 C C . ASP A 1 93 ? 4.022 30.943 35.171 1.00 42.34 93 ASP A C 1
ATOM 733 O O . ASP A 1 93 ? 4.741 31.739 35.778 1.00 42.34 93 ASP A O 1
ATOM 737 N N . LEU A 1 94 ? 4.315 29.639 34.984 1.00 42.03 94 LEU A N 1
ATOM 738 C CA . LEU A 1 94 ? 5.577 28.884 35.216 1.00 42.03 94 LEU A CA 1
ATOM 739 C C . LEU A 1 94 ? 5.826 28.310 36.636 1.00 42.03 94 LEU A C 1
ATOM 741 O O . LEU A 1 94 ? 5.364 28.875 37.620 1.00 42.03 94 LEU A O 1
ATOM 745 N N . PRO A 1 95 ? 6.743 27.327 36.799 1.00 41.75 95 PRO A N 1
ATOM 746 C CA . PRO A 1 95 ? 6.843 25.971 36.237 1.00 41.75 95 PRO A CA 1
ATOM 747 C C . PRO A 1 95 ? 6.956 24.908 37.372 1.00 41.75 95 PRO A C 1
ATOM 749 O O . PRO A 1 95 ? 7.004 25.249 38.548 1.00 41.75 95 PRO A O 1
ATOM 752 N N . ALA A 1 96 ? 7.014 23.613 37.038 1.00 52.50 96 ALA A N 1
ATOM 753 C CA . ALA A 1 96 ? 7.132 22.503 37.997 1.00 52.50 96 ALA A CA 1
ATOM 754 C C . ALA A 1 96 ? 8.240 22.706 39.058 1.00 52.50 96 ALA A C 1
ATOM 756 O O . ALA A 1 96 ? 9.420 22.797 38.715 1.00 52.50 96 ALA A O 1
ATOM 757 N N . LYS A 1 97 ? 7.858 22.716 40.340 1.00 45.41 97 LYS A N 1
ATOM 758 C CA . LYS A 1 97 ? 8.765 22.602 41.485 1.00 45.41 97 LYS A CA 1
ATOM 759 C C . LYS A 1 97 ? 8.112 21.717 42.546 1.00 45.41 97 LYS A C 1
ATOM 761 O O . LYS A 1 97 ? 6.914 21.828 42.781 1.00 45.41 97 LYS A O 1
ATOM 766 N N . GLU A 1 98 ? 8.917 20.794 43.060 1.00 48.19 98 GLU A N 1
ATOM 767 C CA . GLU A 1 98 ? 8.651 19.808 44.110 1.00 48.19 98 GLU A CA 1
ATOM 768 C C . GLU A 1 98 ? 7.560 20.233 45.100 1.00 48.19 98 GLU A C 1
ATOM 770 O O . GLU A 1 98 ? 7.708 21.232 45.797 1.00 48.19 98 GLU A O 1
ATOM 775 N N . VAL A 1 99 ? 6.472 19.456 45.169 1.00 54.91 99 VAL A N 1
ATOM 776 C CA . VAL A 1 99 ? 5.534 19.536 46.293 1.00 54.91 99 VAL A CA 1
ATOM 777 C C . VAL A 1 99 ? 6.211 18.832 47.461 1.00 54.91 99 VAL A C 1
ATOM 779 O O . VAL A 1 99 ? 6.233 17.606 47.545 1.00 54.91 99 VAL A O 1
ATOM 782 N N . GLU A 1 100 ? 6.850 19.675 48.262 1.00 45.56 100 GLU A N 1
ATOM 783 C CA . GLU A 1 100 ? 7.433 19.450 49.575 1.00 45.56 100 GLU A CA 1
ATOM 784 C C . GLU A 1 100 ? 6.581 18.564 50.498 1.00 45.56 100 GLU A C 1
ATOM 786 O O . GLU A 1 100 ? 5.351 18.631 50.522 1.00 45.56 100 GLU A O 1
ATOM 791 N N . ASP A 1 101 ? 7.293 17.807 51.336 1.00 55.12 101 ASP A N 1
ATOM 792 C CA . ASP A 1 101 ? 6.857 17.012 52.493 1.00 55.12 101 ASP A CA 1
ATOM 793 C C . ASP A 1 101 ? 6.062 17.792 53.577 1.00 55.12 101 ASP A C 1
ATOM 795 O O . ASP A 1 101 ? 5.801 17.264 54.657 1.00 55.12 101 ASP A O 1
ATOM 799 N N . GLU A 1 102 ? 5.634 19.030 53.319 1.00 55.44 102 GLU A N 1
ATOM 800 C CA . GLU A 1 102 ? 4.986 19.921 54.295 1.00 55.44 102 GLU A CA 1
ATOM 801 C C . GLU A 1 102 ? 3.517 19.567 54.603 1.00 55.44 102 GLU A C 1
ATOM 803 O O . GLU A 1 102 ? 2.983 20.002 55.619 1.00 55.44 102 GLU A O 1
ATOM 808 N N . ASN A 1 103 ? 2.848 18.749 53.778 1.00 59.00 103 ASN A N 1
ATOM 809 C CA . ASN A 1 103 ? 1.412 18.451 53.939 1.00 59.00 103 ASN A CA 1
ATOM 810 C C . ASN A 1 103 ? 1.127 17.112 54.660 1.00 59.00 103 ASN A C 1
ATOM 812 O O . ASN A 1 103 ? 0.004 16.823 55.066 1.00 59.00 103 ASN A O 1
ATOM 816 N N . SER A 1 104 ? 2.139 16.263 54.866 1.00 66.50 104 SER A N 1
ATOM 817 C CA . SER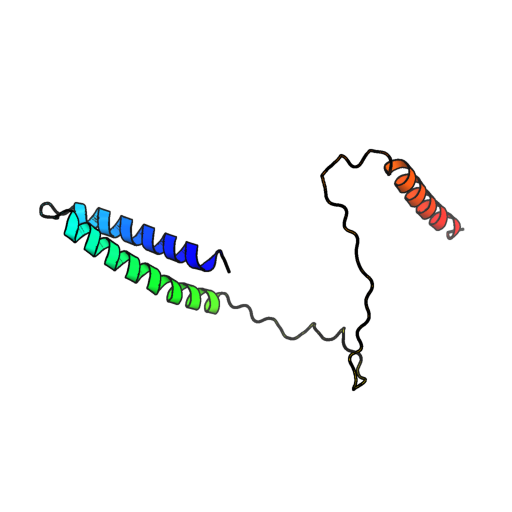 A 1 104 ? 1.929 14.931 55.464 1.00 66.50 104 SER A CA 1
ATOM 818 C C . SER A 1 104 ? 1.464 14.992 56.927 1.00 66.50 104 SER A C 1
ATOM 820 O O . SER A 1 104 ? 0.713 14.122 57.374 1.00 66.50 104 SER A O 1
ATOM 822 N N . GLU A 1 105 ? 1.874 16.020 57.673 1.00 66.88 105 GLU A N 1
ATOM 823 C CA . GLU A 1 105 ? 1.511 16.189 59.084 1.00 66.88 105 GLU A CA 1
ATOM 824 C C . GLU A 1 105 ? 0.065 16.690 59.257 1.00 66.88 105 GLU A C 1
ATOM 826 O O . GLU A 1 105 ? -0.674 16.151 60.085 1.00 66.88 105 GLU A O 1
ATOM 831 N N . GLU A 1 106 ? -0.388 17.623 58.409 1.00 64.38 106 GLU A N 1
ATOM 832 C CA . GLU A 1 106 ? -1.792 18.060 58.375 1.00 64.38 106 GLU A CA 1
ATOM 833 C C . GLU A 1 106 ? -2.727 16.912 57.971 1.00 64.38 106 GLU A C 1
ATOM 835 O O . GLU A 1 106 ? -3.745 16.676 58.629 1.00 64.38 106 GLU A O 1
ATOM 840 N N . ILE A 1 107 ? -2.359 16.128 56.950 1.00 71.88 107 ILE A N 1
ATOM 841 C CA . ILE A 1 107 ? -3.158 14.977 56.502 1.00 71.88 107 ILE A CA 1
ATOM 842 C C . ILE A 1 107 ? -3.262 13.922 57.615 1.00 71.88 107 ILE A C 1
ATOM 844 O O . ILE A 1 107 ? -4.346 13.386 57.867 1.00 71.88 107 ILE A O 1
ATOM 848 N N . ALA A 1 108 ? -2.172 13.653 58.341 1.00 76.44 108 ALA A N 1
ATOM 849 C CA . ALA A 1 108 ? -2.183 12.720 59.467 1.00 76.44 108 ALA A CA 1
ATOM 850 C C . ALA A 1 108 ? -3.072 13.206 60.626 1.00 76.44 10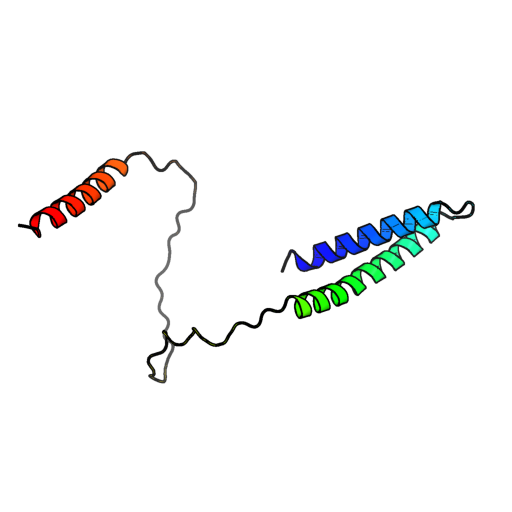8 ALA A C 1
ATOM 852 O O . ALA A 1 108 ? -3.751 12.398 61.271 1.00 76.44 108 ALA A O 1
ATOM 853 N N . GLN A 1 109 ? -3.111 14.516 60.884 1.00 72.44 109 GLN A N 1
ATOM 854 C CA . GLN A 1 109 ? -3.939 15.098 61.938 1.00 72.44 109 GLN A CA 1
ATOM 855 C C . GLN A 1 109 ? -5.437 15.020 61.609 1.00 72.44 109 GLN A C 1
ATOM 857 O O . GLN A 1 109 ? -6.244 14.719 62.494 1.00 72.44 109 GLN A O 1
ATOM 862 N N . VAL A 1 110 ? -5.809 15.202 60.338 1.00 77.31 110 VAL A N 1
ATOM 863 C CA . VAL A 1 110 ? -7.196 15.057 59.863 1.00 77.31 110 VAL A CA 1
ATOM 864 C C . VAL A 1 110 ? -7.662 13.601 59.942 1.00 77.31 110 VAL A C 1
ATOM 866 O O . VAL A 1 110 ? -8.738 13.331 60.472 1.00 77.31 110 VAL A O 1
ATOM 869 N N . VAL A 1 111 ? -6.842 12.638 59.505 1.00 74.94 111 VAL A N 1
ATOM 870 C CA . VAL A 1 111 ? -7.180 11.203 59.601 1.00 74.94 111 VAL A CA 1
ATOM 871 C C . VAL A 1 111 ? -7.343 10.767 61.059 1.00 74.94 111 VAL A C 1
ATOM 873 O O . VAL A 1 111 ? -8.262 10.018 61.399 1.00 74.94 111 VAL A O 1
ATOM 876 N N . ARG A 1 112 ? -6.483 11.268 61.952 1.00 74.38 112 ARG A N 1
ATOM 877 C CA . ARG A 1 112 ? -6.568 10.974 63.385 1.00 74.38 112 ARG A CA 1
ATOM 878 C C . ARG A 1 112 ? -7.839 11.532 64.024 1.00 74.38 112 ARG A C 1
ATOM 880 O O . ARG A 1 112 ? -8.417 10.852 64.869 1.00 74.38 112 ARG A O 1
ATOM 887 N N . SER A 1 113 ? -8.277 12.733 63.639 1.00 74.38 113 SER A N 1
ATOM 888 C CA . SER A 1 113 ? -9.508 13.321 64.183 1.00 74.38 113 SER A CA 1
ATOM 889 C C . SER A 1 113 ? -10.758 12.567 63.716 1.00 74.38 113 SER A C 1
ATOM 891 O O . SER A 1 113 ? -11.672 12.371 64.513 1.00 74.38 113 SER A O 1
ATOM 893 N N . MET A 1 114 ? -10.762 12.054 62.480 1.00 74.69 114 MET A N 1
ATOM 894 C CA . MET A 1 114 ? -11.855 11.220 61.969 1.00 74.69 114 MET A CA 1
ATOM 895 C C . MET A 1 114 ? -11.953 9.880 62.711 1.00 74.69 114 MET A C 1
ATOM 897 O O . MET A 1 114 ? -13.034 9.507 63.154 1.00 74.69 114 MET A O 1
ATOM 901 N N . LEU A 1 115 ? -10.824 9.199 62.948 1.00 72.81 115 LEU A N 1
ATOM 902 C CA . LEU A 1 115 ? -10.803 7.937 63.704 1.00 72.81 115 LEU A CA 1
ATOM 903 C C . LEU A 1 115 ? -11.221 8.104 65.174 1.00 72.81 115 LEU A C 1
ATOM 905 O O . LEU A 1 115 ? -11.893 7.239 65.730 1.00 72.81 115 LEU A O 1
ATOM 909 N N . GLN A 1 116 ? -10.836 9.211 65.813 1.00 69.44 116 GLN A N 1
ATOM 910 C CA . GLN A 1 116 ? -11.212 9.491 67.204 1.00 69.44 116 GLN A CA 1
ATOM 911 C C . GLN A 1 116 ? -12.674 9.942 67.343 1.00 69.44 116 GLN A C 1
ATOM 913 O O . GLN A 1 116 ? -13.292 9.687 68.377 1.00 69.44 116 GLN A O 1
ATOM 918 N N . GLY A 1 117 ? -13.235 10.581 66.311 1.00 62.66 117 GLY A N 1
ATOM 919 C CA . GLY A 1 117 ? -14.656 10.927 66.252 1.00 62.66 117 GLY A CA 1
ATOM 920 C C . GLY A 1 117 ? -15.554 9.689 66.243 1.00 62.66 117 GLY A C 1
ATOM 921 O O . GLY A 1 117 ? -16.524 9.637 67.000 1.00 62.66 117 GLY A O 1
ATOM 922 N N . ASP A 1 118 ? -15.179 8.662 65.479 1.00 59.09 118 ASP A N 1
ATOM 923 C CA . ASP A 1 118 ? -15.943 7.413 65.370 1.00 59.09 118 ASP A CA 1
ATOM 924 C C . ASP A 1 118 ? -15.912 6.568 66.657 1.00 59.09 118 ASP A C 1
ATOM 926 O O . ASP A 1 118 ? -16.909 5.936 67.011 1.00 59.09 118 ASP A O 1
ATOM 930 N N . GLU A 1 119 ? -14.816 6.599 67.425 1.00 58.47 119 GLU A N 1
ATOM 931 C CA . GLU A 1 119 ? -14.718 5.855 68.693 1.00 58.47 119 GLU A CA 1
ATOM 932 C C . GLU A 1 119 ? -15.626 6.440 69.798 1.00 58.47 119 GLU A C 1
ATOM 934 O O . GLU A 1 119 ? -16.078 5.725 70.695 1.00 58.47 119 GLU A O 1
ATOM 939 N N . SER A 1 120 ? -15.947 7.736 69.713 1.00 56.72 120 SER A N 1
ATOM 940 C CA . SER A 1 120 ? -16.784 8.448 70.691 1.00 56.72 120 SER A CA 1
ATOM 941 C C . SER A 1 120 ? -18.291 8.200 70.540 1.00 56.72 120 SER A C 1
ATOM 943 O O . SER A 1 120 ? -19.052 8.504 71.456 1.00 56.72 120 SER A O 1
ATOM 945 N N . LEU A 1 121 ? -18.721 7.610 69.419 1.00 56.53 121 LEU A N 1
ATOM 946 C CA . LEU A 1 121 ? -20.124 7.283 69.131 1.00 56.53 121 LEU A CA 1
ATOM 947 C C . LEU A 1 121 ? -20.479 5.815 69.429 1.00 56.53 121 LEU A C 1
ATOM 949 O O . LEU A 1 121 ? -21.631 5.418 69.258 1.00 56.53 121 LEU A O 1
ATOM 953 N N . SER A 1 122 ? -19.515 5.009 69.893 1.00 57.22 122 SER A N 1
ATOM 954 C CA . SER A 1 122 ? -19.691 3.574 70.170 1.00 57.22 122 SER A CA 1
ATOM 955 C C . SER A 1 122 ? -19.696 3.209 71.670 1.00 57.22 122 SER A C 1
ATOM 957 O O . SER A 1 122 ? -19.467 2.043 72.016 1.00 57.22 122 SER A O 1
ATOM 959 N N . ARG A 1 123 ? -19.968 4.152 72.582 1.00 43.62 123 ARG A N 1
ATOM 960 C CA . ARG A 1 123 ? -20.169 3.860 74.013 1.00 43.62 123 ARG A CA 1
ATOM 961 C C . ARG A 1 123 ? -21.470 4.414 74.566 1.00 43.62 123 ARG A C 1
ATOM 963 O O . ARG A 1 123 ? -21.760 5.597 74.300 1.00 43.62 123 ARG A O 1
#

Foldseek 3Di:
DVVVQVVLQVQLVVQLVVQLVVQVVDPPRDNVVSNVVSNVRSVVRSVVVVVVVVVVCVVPDDDDDPPDPPPPDPDDDDDDDDDDDDDDDDDDDDDDDDPDPPCPVVVVVVVVVVVVVVVVVPD